Protein AF-A0AAW0VTV2-F1 (afdb_monomer_lite)

Organism: Cherax quadricarinatus (NCBI:txid27406)

Sequence (105 aa):
INKEYVRLPEFDPASVAKASSAAEGLCKWVRAMASYNAIAKIVAPKRERLAEAEAEVAALMSVVEAKRVQLRELEEKLEVLQRRFSLSCREKENLEAEQKLCALK

pLDDT: mean 91.8, std 8.02, range [54.5, 98.19]

Secondary structure (DSSP, 8-state):
--HHHHTSGGGSHHHHHTT-HHHHHHHHHHHHHHHHHHHHHHHHHHHHHHHHHHHHHHHHHHHHHHHHHHHHHHHHHHHHHHHHHHHHHHHHHHHHHHHHHHHT-

Foldseek 3Di:
DDPVQLPDPCLALVNVVVVPPVVSVVSVVVNVVVVVVVVCVVCVVVVVVVVVVVVVVVVVVVVVVVVVVVVVVVVVVVVVVVVVVVVVVVVVVVVVVVVVVVVVD

InterPro domains:
  IPR024743 Dynein heavy chain, coiled coil stalk [PF12777] (3-98)
  IPR026983 Dynein heavy chain [PTHR45703] (1-105)

Structure (mmCIF, N/CA/C/O backbone):
data_AF-A0AAW0VTV2-F1
#
_entry.id   AF-A0AAW0VTV2-F1
#
loop_
_atom_site.group_PDB
_atom_site.id
_atom_site.type_symbol
_atom_site.label_atom_id
_atom_site.label_alt_id
_atom_site.label_comp_id
_atom_site.label_asym_id
_atom_site.label_entity_id
_atom_site.label_seq_id
_atom_site.pdbx_PDB_ins_code
_atom_site.Cartn_x
_atom_site.Cartn_y
_atom_site.Cartn_z
_atom_site.occupancy
_atom_site.B_iso_or_equiv
_atom_site.auth_seq_id
_atom_site.auth_comp_id
_atom_site.auth_asym_id
_atom_site.auth_atom_id
_atom_site.pdbx_PDB_model_num
ATOM 1 N N . ILE A 1 1 ? 10.441 6.186 -32.267 1.00 61.28 1 ILE A N 1
ATOM 2 C CA . ILE A 1 1 ? 11.857 5.967 -32.648 1.00 61.28 1 ILE A CA 1
ATOM 3 C C . ILE A 1 1 ? 11.903 4.842 -33.667 1.00 61.28 1 ILE A C 1
ATOM 5 O O . ILE A 1 1 ? 11.425 3.750 -33.364 1.00 61.28 1 ILE A O 1
ATOM 9 N N . ASN A 1 2 ? 12.374 5.141 -34.878 1.00 68.31 2 ASN A N 1
ATOM 10 C CA . ASN A 1 2 ? 12.451 4.175 -35.967 1.00 68.31 2 ASN A CA 1
ATOM 11 C C . ASN A 1 2 ? 13.570 3.160 -35.652 1.00 68.31 2 ASN A C 1
ATOM 13 O O . ASN A 1 2 ? 14.728 3.531 -35.468 1.00 68.31 2 ASN A O 1
ATOM 17 N N . LYS A 1 3 ? 13.191 1.885 -35.508 1.00 68.94 3 LYS A N 1
ATOM 18 C CA . LYS A 1 3 ? 14.096 0.795 -35.114 1.00 68.94 3 LYS A CA 1
ATOM 19 C C . LYS A 1 3 ? 15.040 0.371 -36.239 1.00 68.94 3 LYS A C 1
ATOM 21 O O . LYS A 1 3 ? 16.029 -0.285 -35.937 1.00 68.94 3 LYS A O 1
ATOM 26 N N . GLU A 1 4 ? 14.740 0.710 -37.489 1.00 76.00 4 GLU A N 1
ATOM 27 C CA . GLU A 1 4 ? 15.544 0.320 -38.648 1.00 76.00 4 GLU A CA 1
ATOM 28 C C . GLU A 1 4 ? 16.883 1.052 -38.632 1.00 76.00 4 GLU A C 1
ATOM 30 O O . GLU A 1 4 ? 17.921 0.403 -38.672 1.00 76.00 4 GLU A O 1
ATOM 35 N N . TYR A 1 5 ? 16.881 2.372 -38.419 1.00 77.94 5 TYR A N 1
ATOM 36 C CA . TYR A 1 5 ? 18.115 3.167 -38.415 1.00 77.94 5 TYR A CA 1
ATOM 37 C C . TYR A 1 5 ? 19.047 2.848 -37.242 1.00 77.94 5 TYR A C 1
ATOM 39 O O . TYR A 1 5 ? 20.257 2.771 -37.413 1.00 77.94 5 TYR A O 1
ATOM 47 N N . VAL A 1 6 ? 18.494 2.604 -36.050 1.00 80.19 6 VAL A N 1
ATOM 48 C CA . VAL A 1 6 ? 19.285 2.359 -34.827 1.00 80.19 6 VAL A CA 1
ATOM 49 C C . VAL A 1 6 ? 19.943 0.966 -34.819 1.00 80.19 6 VAL A C 1
ATOM 51 O O . VAL A 1 6 ? 20.809 0.689 -33.992 1.00 80.19 6 VAL A O 1
ATOM 54 N N . ARG A 1 7 ? 19.526 0.071 -35.725 1.00 79.81 7 ARG A N 1
ATOM 55 C CA . ARG A 1 7 ? 20.070 -1.289 -35.883 1.00 79.81 7 ARG A CA 1
ATOM 56 C C . ARG A 1 7 ? 21.084 -1.410 -37.018 1.00 79.81 7 ARG A C 1
ATOM 58 O O . ARG A 1 7 ? 21.671 -2.479 -37.169 1.00 79.81 7 ARG A O 1
ATOM 65 N N . LEU A 1 8 ? 21.273 -0.356 -37.811 1.00 84.00 8 LEU A N 1
ATOM 66 C CA . LEU A 1 8 ? 22.260 -0.361 -38.883 1.00 84.00 8 LEU A CA 1
ATOM 67 C C . LEU A 1 8 ? 23.676 -0.452 -38.285 1.00 84.00 8 LEU A C 1
ATOM 69 O O . LEU A 1 8 ? 23.975 0.292 -37.350 1.00 84.00 8 LEU A O 1
ATOM 73 N N . PRO A 1 9 ? 24.568 -1.297 -38.835 1.00 79.31 9 PRO A N 1
ATOM 74 C CA . PRO A 1 9 ? 25.970 -1.380 -38.401 1.00 79.31 9 PRO A CA 1
ATOM 75 C C . PRO A 1 9 ? 26.734 -0.052 -38.530 1.00 79.31 9 PRO A C 1
ATOM 77 O O . PRO A 1 9 ? 27.690 0.210 -37.801 1.00 79.31 9 PRO A O 1
ATOM 80 N N . GLU A 1 10 ? 26.293 0.802 -39.456 1.00 80.38 10 GLU A N 1
ATOM 81 C CA . GLU A 1 10 ? 26.832 2.147 -39.676 1.00 80.38 10 GLU A CA 1
ATOM 82 C C . GLU A 1 10 ? 26.432 3.128 -38.565 1.00 80.38 10 GLU A C 1
ATOM 84 O O . GLU A 1 10 ? 27.143 4.096 -38.305 1.00 80.38 10 GLU A O 1
ATOM 89 N N . PHE A 1 11 ? 25.338 2.844 -37.850 1.00 82.56 11 PHE A N 1
ATOM 90 C CA . PHE A 1 11 ? 24.855 3.615 -36.704 1.00 82.56 11 PHE A CA 1
ATOM 91 C C . PHE A 1 11 ? 25.390 3.055 -35.373 1.00 82.56 11 PHE A C 1
ATOM 93 O O . PHE A 1 11 ? 24.713 3.063 -34.341 1.00 82.56 11 PHE A O 1
ATOM 100 N N . ASP A 1 12 ? 26.624 2.549 -35.388 1.00 86.31 12 ASP A N 1
ATOM 101 C CA . ASP A 1 12 ? 27.358 2.198 -34.178 1.00 86.31 12 ASP A CA 1
ATOM 102 C C . ASP A 1 12 ? 28.284 3.355 -33.754 1.00 86.31 12 ASP A C 1
ATOM 104 O O . ASP A 1 12 ? 28.975 3.920 -34.604 1.00 86.31 12 ASP A O 1
ATOM 108 N N . PRO A 1 13 ? 28.345 3.734 -32.463 1.00 86.56 13 PRO A N 1
ATOM 109 C CA . PRO A 1 13 ? 29.211 4.800 -31.980 1.00 86.56 13 PRO A CA 1
ATOM 110 C C . PRO A 1 13 ? 30.675 4.630 -32.388 1.00 86.56 13 PRO A C 1
ATOM 112 O O . PRO A 1 13 ? 31.305 5.629 -32.708 1.00 86.56 13 PRO A O 1
ATOM 115 N N . ALA A 1 14 ? 31.210 3.404 -32.451 1.00 86.88 14 ALA A N 1
ATOM 116 C CA . ALA A 1 14 ? 32.592 3.184 -32.878 1.00 86.88 14 ALA A CA 1
ATOM 117 C C . ALA A 1 14 ? 32.791 3.468 -34.379 1.00 86.88 14 ALA A C 1
ATOM 119 O O . ALA A 1 14 ? 33.854 3.935 -34.790 1.00 86.88 14 ALA A O 1
ATOM 120 N N . SER A 1 15 ? 31.764 3.223 -35.197 1.00 86.44 15 SER A N 1
ATOM 121 C CA . SER A 1 15 ? 31.744 3.575 -36.622 1.00 86.44 15 SER A CA 1
ATOM 122 C C . SER A 1 15 ? 31.594 5.086 -36.822 1.00 86.44 15 SER A C 1
ATOM 124 O O . SER A 1 15 ? 32.343 5.680 -37.593 1.00 86.44 15 SER A O 1
ATOM 126 N N . VAL A 1 16 ? 30.683 5.727 -36.082 1.00 87.69 16 VAL A N 1
ATOM 127 C CA . VAL A 1 16 ? 30.400 7.172 -36.177 1.00 87.69 16 VAL A CA 1
ATOM 128 C C . VAL A 1 16 ? 31.551 8.022 -35.623 1.00 87.69 16 VAL A C 1
ATOM 130 O O . VAL A 1 16 ? 31.834 9.093 -36.161 1.00 87.69 16 VAL A O 1
ATOM 133 N N . ALA A 1 17 ? 32.277 7.528 -34.615 1.00 89.25 17 ALA A N 1
ATOM 134 C CA . ALA A 1 17 ? 33.453 8.193 -34.053 1.00 89.25 17 ALA A CA 1
ATOM 135 C C . ALA A 1 17 ? 34.562 8.429 -35.090 1.00 89.25 17 ALA A C 1
ATOM 137 O O . ALA A 1 17 ? 35.285 9.419 -34.997 1.00 89.25 17 ALA A O 1
ATOM 138 N N . LYS A 1 18 ? 34.664 7.565 -36.114 1.00 88.06 18 LYS A N 1
ATOM 139 C CA . LYS A 1 18 ? 35.613 7.742 -37.227 1.00 88.06 18 LYS A CA 1
ATOM 140 C C . LYS A 1 18 ? 35.301 8.977 -38.075 1.00 88.06 18 LYS A C 1
ATOM 142 O O . LYS A 1 18 ? 36.206 9.511 -38.705 1.00 88.06 18 LYS A O 1
ATOM 147 N N . ALA A 1 19 ? 34.042 9.413 -38.100 1.00 88.25 19 ALA A N 1
ATOM 148 C CA . ALA A 1 19 ? 33.613 10.609 -38.815 1.00 88.25 19 ALA A CA 1
ATOM 149 C C . ALA A 1 19 ? 33.624 11.856 -37.914 1.00 88.25 19 ALA A C 1
ATOM 151 O O . ALA A 1 19 ? 34.041 12.923 -38.356 1.00 88.25 19 ALA A O 1
ATOM 152 N N . SER A 1 20 ? 33.152 11.748 -36.664 1.00 90.56 20 SER A N 1
ATOM 153 C CA . SER A 1 20 ? 33.131 12.866 -35.710 1.00 90.56 20 SER A CA 1
ATOM 154 C C . SER A 1 20 ? 32.882 12.408 -34.268 1.00 90.56 20 SER A C 1
ATOM 156 O O . SER A 1 20 ? 31.946 11.656 -33.991 1.00 90.56 20 SER A O 1
ATOM 158 N N . SER A 1 21 ? 33.656 12.952 -33.324 1.00 86.81 21 SER A N 1
ATOM 159 C CA . SER A 1 21 ? 33.477 12.729 -31.880 1.00 86.81 21 SER A CA 1
ATOM 160 C C . SER A 1 21 ? 32.180 13.340 -31.334 1.00 86.81 21 SER A C 1
ATOM 162 O O . SER A 1 21 ? 31.539 12.773 -30.451 1.00 86.81 21 SER A O 1
ATOM 164 N N . ALA A 1 22 ? 31.730 14.470 -31.887 1.00 87.69 22 ALA A N 1
ATOM 165 C CA . ALA A 1 22 ? 30.442 15.061 -31.524 1.00 87.69 22 ALA A CA 1
ATOM 166 C C . ALA A 1 22 ? 29.270 14.191 -32.015 1.00 87.69 22 ALA A C 1
ATOM 168 O O . ALA A 1 22 ? 28.284 13.995 -31.299 1.00 87.69 22 ALA A O 1
ATOM 169 N N . ALA A 1 23 ? 29.397 13.614 -33.216 1.00 87.69 23 ALA A N 1
ATOM 170 C CA . ALA A 1 23 ? 28.396 12.705 -33.772 1.00 87.69 23 ALA A CA 1
ATOM 171 C C . ALA A 1 23 ? 28.318 11.373 -32.999 1.00 87.69 23 ALA A C 1
ATOM 173 O O . ALA A 1 23 ? 27.236 10.799 -32.873 1.00 87.69 23 ALA A O 1
ATOM 174 N N . GLU A 1 24 ? 29.427 10.907 -32.415 1.00 89.94 24 GLU A N 1
ATOM 175 C CA . GLU A 1 24 ? 29.451 9.744 -31.519 1.00 89.94 24 GLU A CA 1
ATOM 176 C C . GLU A 1 24 ? 28.545 9.944 -30.291 1.00 89.94 24 GLU A C 1
ATOM 178 O O . GLU A 1 24 ? 27.751 9.061 -29.946 1.00 89.94 24 GLU A O 1
ATOM 183 N N . GLY A 1 25 ? 28.629 11.113 -29.645 1.00 89.00 25 GLY A N 1
ATOM 184 C CA . GLY A 1 25 ? 27.799 11.449 -28.484 1.00 89.00 25 GLY A CA 1
ATOM 185 C C . GLY A 1 25 ? 26.304 11.429 -28.813 1.00 89.00 25 GLY A C 1
ATOM 186 O O . GLY A 1 25 ? 25.507 10.839 -28.078 1.00 89.00 25 GLY A O 1
ATOM 187 N N . LEU A 1 26 ? 25.930 11.990 -29.966 1.00 89.38 26 LEU A N 1
ATOM 188 C CA . LEU A 1 26 ? 24.553 11.951 -30.464 1.00 89.38 26 LEU A CA 1
ATOM 189 C C . LEU A 1 26 ? 24.100 10.522 -30.788 1.00 89.38 26 LEU A C 1
ATOM 191 O O . LEU A 1 26 ? 22.999 10.131 -30.399 1.00 89.38 26 LEU A O 1
ATOM 195 N N . CYS A 1 27 ? 24.949 9.711 -31.425 1.00 89.44 27 CYS A N 1
ATOM 196 C CA . CYS A 1 27 ? 24.657 8.305 -31.714 1.00 89.44 27 CYS A CA 1
ATOM 197 C C . CYS A 1 27 ? 24.353 7.514 -30.427 1.00 89.44 27 CYS A C 1
ATOM 199 O O . CYS A 1 27 ? 23.329 6.828 -30.335 1.00 89.44 27 CYS A O 1
ATOM 201 N N . LYS A 1 28 ? 25.176 7.676 -29.383 1.00 90.69 28 LYS A N 1
ATOM 202 C CA . LYS A 1 28 ? 24.949 7.062 -28.062 1.00 90.69 28 LYS A CA 1
ATOM 203 C C . LYS A 1 28 ? 23.621 7.499 -27.443 1.00 90.69 28 LYS A C 1
ATOM 205 O O . LYS A 1 28 ? 22.863 6.649 -26.974 1.00 90.69 28 LYS A O 1
ATOM 210 N N . TRP A 1 29 ? 23.315 8.796 -27.473 1.00 91.75 29 TRP A N 1
ATOM 211 C CA . TRP A 1 29 ? 22.071 9.330 -26.915 1.00 91.75 29 TRP A CA 1
ATOM 212 C C . TRP A 1 29 ? 20.829 8.798 -27.644 1.00 91.75 29 TRP A C 1
ATOM 214 O O . TRP A 1 29 ? 19.892 8.323 -27.001 1.00 91.75 29 TRP A O 1
ATOM 224 N N . VAL A 1 30 ? 20.839 8.777 -28.982 1.00 90.50 30 VAL A N 1
ATOM 225 C CA . VAL A 1 30 ? 19.725 8.240 -29.783 1.00 90.50 30 VAL A CA 1
ATOM 226 C C . VAL A 1 30 ? 19.508 6.751 -29.498 1.00 90.50 30 VAL A C 1
ATOM 228 O O . VAL A 1 30 ? 18.366 6.322 -29.311 1.00 90.50 30 VAL A O 1
ATOM 231 N N . ARG A 1 31 ? 20.585 5.958 -29.402 1.00 88.38 31 ARG A N 1
ATOM 232 C CA . ARG A 1 31 ? 20.509 4.533 -29.029 1.00 88.38 31 ARG A CA 1
ATOM 233 C C . ARG A 1 31 ? 19.933 4.343 -27.626 1.00 88.38 31 ARG A C 1
ATOM 235 O O . ARG A 1 31 ? 19.037 3.519 -27.443 1.00 88.38 31 ARG A O 1
ATOM 242 N N . ALA A 1 32 ? 20.395 5.126 -26.651 1.00 90.50 32 ALA A N 1
ATOM 243 C CA . ALA A 1 32 ? 19.867 5.093 -25.290 1.00 90.50 32 ALA A CA 1
ATOM 244 C C . ALA A 1 32 ? 18.371 5.438 -25.260 1.00 90.50 32 ALA A C 1
ATOM 246 O O . ALA A 1 32 ? 17.587 4.742 -24.612 1.00 90.50 32 ALA A O 1
ATOM 247 N N . MET A 1 33 ? 17.946 6.446 -26.026 1.00 91.81 33 MET A N 1
ATOM 248 C CA . MET A 1 33 ? 16.539 6.833 -26.109 1.00 91.81 33 MET A CA 1
ATOM 249 C C . MET A 1 33 ? 15.665 5.790 -26.800 1.00 91.81 33 MET A C 1
ATOM 251 O O . MET A 1 33 ? 14.534 5.552 -26.368 1.00 91.81 33 MET A O 1
ATOM 255 N N . ALA A 1 34 ? 16.190 5.107 -27.818 1.00 89.12 34 ALA A N 1
ATOM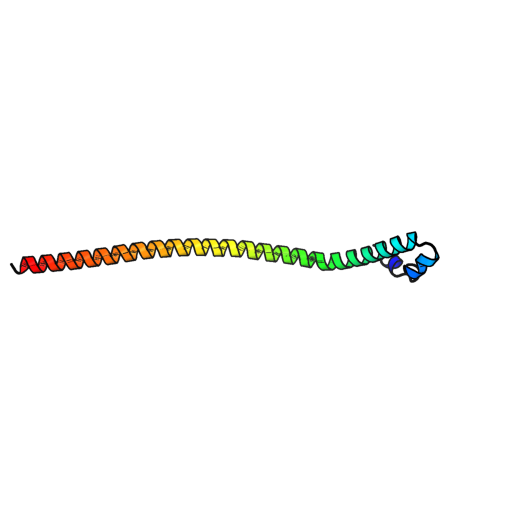 256 C CA . ALA A 1 34 ? 15.515 3.985 -28.464 1.00 89.12 34 ALA A CA 1
ATOM 257 C C . ALA A 1 34 ? 15.225 2.852 -27.470 1.00 89.12 34 ALA A C 1
ATOM 259 O O . ALA A 1 34 ? 14.089 2.367 -27.399 1.00 89.12 34 ALA A O 1
ATOM 260 N N . SER A 1 35 ? 16.235 2.475 -26.683 1.00 88.88 35 SER A N 1
ATOM 261 C CA . SER A 1 35 ? 16.134 1.448 -25.644 1.00 88.88 35 SER A 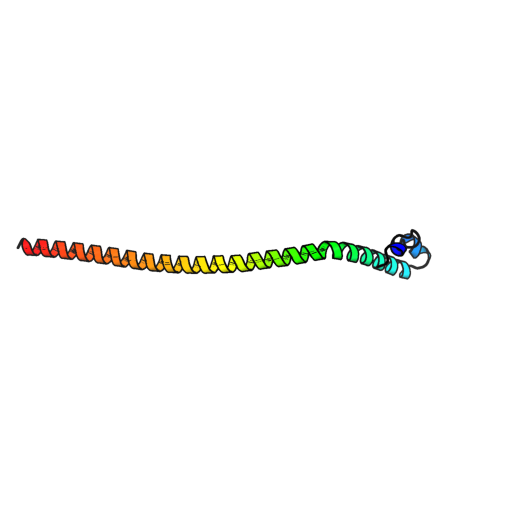CA 1
ATOM 262 C C . SER A 1 35 ? 15.184 1.864 -24.525 1.00 88.88 35 SER A C 1
ATOM 264 O O . SER A 1 35 ? 14.295 1.093 -24.164 1.00 88.88 35 SER A O 1
ATOM 266 N N . TYR A 1 36 ? 15.300 3.101 -24.032 1.00 92.00 36 TYR A N 1
ATOM 267 C CA . TYR A 1 36 ? 14.400 3.634 -23.012 1.00 92.00 36 TYR A CA 1
ATOM 268 C C . TYR A 1 36 ? 12.943 3.596 -23.471 1.00 92.00 36 TYR A C 1
ATOM 270 O O . TYR A 1 36 ? 12.100 3.068 -22.760 1.00 92.00 36 TYR A O 1
ATOM 278 N N . ASN A 1 37 ? 12.635 4.071 -24.681 1.00 91.06 37 ASN A N 1
ATOM 279 C CA . ASN A 1 37 ? 11.270 4.051 -25.210 1.00 91.06 37 ASN A CA 1
ATOM 280 C C . ASN A 1 37 ? 10.709 2.622 -25.346 1.00 91.06 37 ASN A C 1
ATOM 282 O O . ASN A 1 37 ? 9.513 2.409 -25.156 1.00 91.06 37 ASN A O 1
ATOM 286 N N . ALA A 1 38 ? 11.543 1.630 -25.674 1.00 90.00 38 ALA A N 1
ATOM 287 C CA . ALA A 1 38 ? 11.107 0.234 -25.704 1.00 90.00 38 ALA A CA 1
ATOM 288 C C . ALA A 1 38 ? 10.771 -0.287 -24.296 1.00 90.00 38 ALA A C 1
ATOM 290 O O . ALA A 1 38 ? 9.721 -0.898 -24.106 1.00 90.00 38 ALA A O 1
ATOM 291 N N . ILE A 1 39 ? 11.626 0.002 -23.313 1.00 92.38 39 ILE A N 1
ATOM 292 C CA . ILE A 1 39 ? 11.434 -0.408 -21.916 1.00 92.38 39 ILE A CA 1
ATOM 293 C C . ILE A 1 39 ? 10.245 0.327 -21.290 1.00 92.38 39 ILE A C 1
ATOM 295 O O . ILE A 1 39 ? 9.420 -0.297 -20.632 1.00 92.38 39 ILE A O 1
ATOM 299 N N . ALA A 1 40 ? 10.097 1.627 -21.544 1.00 94.06 40 ALA A N 1
ATOM 300 C CA . ALA A 1 40 ? 9.013 2.453 -21.025 1.00 94.06 40 ALA A CA 1
ATOM 301 C C . ALA A 1 40 ? 7.636 1.894 -21.407 1.00 94.06 40 ALA A C 1
ATOM 303 O O . ALA A 1 40 ? 6.744 1.864 -20.568 1.00 94.06 40 ALA A O 1
ATOM 304 N N . LYS A 1 41 ? 7.478 1.355 -22.623 1.00 93.00 41 LYS A N 1
ATOM 305 C CA . LYS A 1 41 ? 6.235 0.687 -23.051 1.00 93.00 41 LYS A CA 1
ATOM 306 C C . LYS A 1 41 ? 5.928 -0.594 -22.274 1.00 93.00 41 LYS A C 1
ATOM 308 O O . LYS A 1 41 ? 4.765 -0.917 -22.081 1.00 93.00 41 LYS A O 1
ATOM 313 N N . ILE A 1 42 ? 6.953 -1.322 -21.838 1.00 94.81 42 ILE A N 1
ATOM 314 C CA . ILE A 1 42 ? 6.804 -2.542 -21.028 1.00 94.81 42 ILE A CA 1
ATOM 315 C C . ILE A 1 42 ? 6.531 -2.181 -19.561 1.00 94.81 42 ILE A C 1
ATOM 317 O O . ILE A 1 42 ? 5.801 -2.883 -18.863 1.00 94.81 42 ILE A O 1
ATOM 321 N N . VAL A 1 43 ? 7.124 -1.086 -19.084 1.00 96.44 43 VAL A N 1
ATOM 322 C CA . VAL A 1 43 ? 7.020 -0.625 -17.695 1.00 96.44 43 VAL A CA 1
ATOM 323 C C . VAL A 1 43 ? 5.733 0.162 -17.440 1.00 96.44 43 VAL A C 1
ATOM 325 O O . VAL A 1 43 ? 5.200 0.066 -16.341 1.00 96.44 43 VAL A O 1
ATOM 328 N N . ALA A 1 44 ? 5.199 0.883 -18.428 1.00 96.38 44 ALA A N 1
ATOM 329 C CA . ALA A 1 44 ? 3.947 1.637 -18.317 1.00 96.38 44 ALA A CA 1
ATOM 330 C C . ALA A 1 44 ? 2.781 0.803 -17.741 1.00 96.38 44 ALA A C 1
ATOM 332 O O . ALA A 1 44 ? 2.305 1.160 -16.663 1.00 96.38 44 ALA A O 1
ATOM 333 N N . PRO A 1 45 ? 2.410 -0.362 -18.313 1.00 97.00 45 PRO A N 1
ATOM 334 C CA . PRO A 1 45 ? 1.318 -1.165 -17.758 1.00 97.00 45 PRO A CA 1
ATOM 335 C C . PRO A 1 45 ? 1.647 -1.742 -16.373 1.00 97.00 45 PRO A C 1
ATOM 337 O O . PRO A 1 45 ? 0.754 -2.006 -15.575 1.00 97.00 45 PRO A O 1
ATOM 340 N N . LYS A 1 46 ? 2.931 -1.948 -16.045 1.00 96.94 46 LYS A N 1
ATOM 341 C CA . LYS A 1 46 ? 3.335 -2.397 -14.701 1.00 96.94 46 LYS A CA 1
ATOM 342 C C . LYS A 1 46 ? 3.149 -1.293 -13.661 1.00 96.94 46 LYS A C 1
ATOM 344 O O . LYS A 1 46 ? 2.768 -1.594 -12.538 1.00 96.94 46 LYS A O 1
ATOM 349 N N . ARG A 1 47 ? 3.424 -0.040 -14.031 1.00 96.81 47 ARG A N 1
ATOM 350 C CA . ARG A 1 47 ? 3.224 1.128 -13.166 1.00 96.81 47 ARG A CA 1
ATOM 351 C C . ARG A 1 47 ? 1.749 1.407 -12.921 1.00 96.81 47 ARG A C 1
ATOM 353 O O . ARG A 1 47 ? 1.391 1.672 -11.785 1.00 96.81 47 ARG A O 1
ATOM 360 N N . GLU A 1 48 ? 0.916 1.294 -13.953 1.00 97.38 48 GLU A N 1
ATOM 361 C CA . GLU A 1 48 ? -0.541 1.427 -13.820 1.00 97.38 48 GLU A CA 1
ATOM 362 C C . GLU A 1 48 ? -1.098 0.380 -12.850 1.00 97.38 48 GLU A C 1
ATOM 364 O O . GLU A 1 48 ? -1.721 0.734 -11.856 1.00 97.38 48 GLU A O 1
ATOM 369 N N . ARG A 1 49 ? -0.747 -0.897 -13.046 1.00 96.44 49 ARG A N 1
ATOM 370 C CA . ARG A 1 49 ? -1.166 -1.981 -12.142 1.00 96.44 49 ARG A CA 1
ATOM 371 C C . ARG A 1 49 ? -0.661 -1.818 -10.711 1.00 96.44 49 ARG A C 1
ATOM 373 O O . ARG A 1 49 ? -1.345 -2.217 -9.776 1.00 96.44 49 ARG A O 1
ATOM 380 N N . LEU A 1 50 ? 0.550 -1.287 -10.536 1.00 96.75 50 LEU A N 1
ATOM 381 C CA . LEU A 1 50 ? 1.081 -0.993 -9.208 1.00 96.75 50 LEU A CA 1
ATOM 382 C C . LEU A 1 50 ? 0.252 0.101 -8.530 1.00 96.75 50 LEU A C 1
ATOM 384 O O . LEU A 1 50 ? -0.163 -0.090 -7.396 1.00 96.75 50 LEU A O 1
ATOM 388 N N . ALA A 1 51 ? -0.037 1.195 -9.238 1.00 97.88 51 ALA A N 1
ATOM 389 C CA . ALA A 1 51 ? -0.837 2.294 -8.708 1.00 97.88 51 ALA A CA 1
ATOM 390 C C . ALA A 1 51 ? -2.265 1.850 -8.344 1.00 97.88 51 ALA A C 1
ATOM 392 O O . ALA A 1 51 ? -2.786 2.252 -7.307 1.00 97.88 51 ALA A O 1
ATOM 393 N N . GLU A 1 52 ? -2.881 0.988 -9.159 1.00 97.88 52 GLU A N 1
ATOM 394 C CA . GLU A 1 52 ? -4.184 0.381 -8.856 1.00 97.88 52 GLU A CA 1
ATOM 395 C C . GLU A 1 52 ? -4.138 -0.454 -7.567 1.00 97.88 52 GLU A C 1
ATOM 397 O O . GLU A 1 52 ? -4.968 -0.264 -6.678 1.00 97.88 52 GLU A O 1
ATOM 402 N N . ALA A 1 53 ? -3.143 -1.335 -7.429 1.00 97.06 53 ALA A N 1
ATOM 403 C CA . ALA A 1 53 ? -2.989 -2.172 -6.241 1.00 97.06 53 ALA A CA 1
ATOM 404 C C . ALA A 1 53 ? -2.673 -1.346 -4.980 1.00 97.06 53 ALA A C 1
ATOM 406 O O . ALA A 1 53 ? -3.207 -1.617 -3.907 1.00 97.06 53 ALA A O 1
ATOM 407 N N . GLU A 1 54 ? -1.830 -0.318 -5.095 1.00 97.50 54 GLU A N 1
ATOM 408 C CA . GLU A 1 54 ? -1.528 0.604 -3.996 1.00 97.50 54 GLU A CA 1
ATOM 409 C C . GLU A 1 54 ? -2.777 1.378 -3.552 1.00 97.50 54 GLU A C 1
ATOM 411 O O . GLU A 1 54 ? -3.008 1.530 -2.350 1.00 97.50 54 GLU A O 1
ATOM 416 N N . ALA A 1 55 ? -3.618 1.811 -4.497 1.00 97.94 55 ALA A N 1
ATOM 417 C CA . ALA A 1 55 ? -4.888 2.466 -4.196 1.00 97.94 55 ALA A CA 1
ATOM 418 C C . ALA A 1 55 ? -5.875 1.521 -3.488 1.00 97.94 55 ALA A C 1
ATOM 420 O O . ALA A 1 55 ? -6.513 1.921 -2.510 1.00 97.94 55 ALA A O 1
ATOM 421 N N . GLU A 1 56 ? -5.973 0.264 -3.929 1.00 97.44 56 GLU A N 1
ATOM 422 C CA . GLU A 1 56 ? -6.802 -0.756 -3.276 1.00 97.44 56 GLU A CA 1
ATOM 423 C C . GLU A 1 56 ? -6.335 -1.018 -1.838 1.00 97.44 56 GLU A C 1
ATOM 425 O O . GLU A 1 56 ? -7.134 -0.982 -0.899 1.00 97.44 56 GLU A O 1
ATOM 430 N N . VAL A 1 57 ? -5.028 -1.209 -1.640 1.00 97.06 57 VAL A N 1
ATOM 431 C CA . VAL A 1 57 ? -4.445 -1.413 -0.308 1.00 97.06 57 VAL A CA 1
ATOM 432 C C . VAL A 1 57 ? -4.705 -0.209 0.594 1.00 97.06 57 V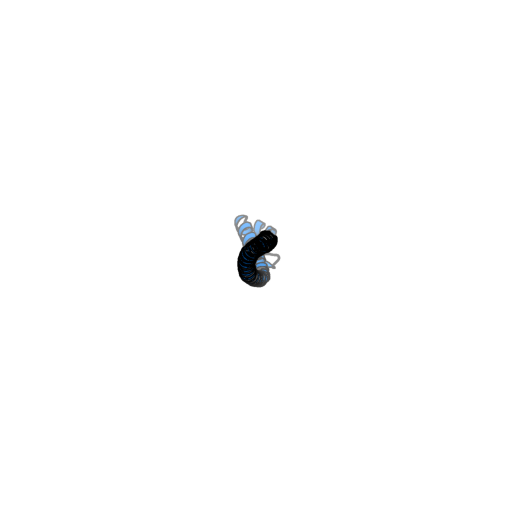AL A C 1
ATOM 434 O O . VAL A 1 57 ? -5.095 -0.390 1.748 1.00 97.06 57 VAL A O 1
ATOM 437 N N . ALA A 1 58 ? -4.544 1.016 0.090 1.00 97.75 58 ALA A N 1
ATOM 438 C CA . ALA A 1 58 ? -4.824 2.226 0.858 1.00 97.75 58 ALA A CA 1
ATOM 439 C C . ALA A 1 58 ? -6.297 2.298 1.300 1.00 97.75 58 ALA A C 1
ATOM 441 O O . ALA A 1 58 ? -6.582 2.602 2.464 1.00 97.75 58 ALA A O 1
ATOM 442 N N . ALA A 1 59 ? -7.232 1.957 0.409 1.00 97.56 59 ALA A N 1
ATOM 443 C CA . ALA A 1 59 ? -8.656 1.905 0.730 1.00 97.56 59 ALA A CA 1
ATOM 444 C C . ALA A 1 59 ? -8.964 0.841 1.799 1.00 97.56 59 ALA A C 1
ATOM 446 O O . ALA A 1 59 ? -9.655 1.126 2.780 1.00 97.56 59 ALA A O 1
ATOM 447 N N . LEU A 1 60 ? -8.404 -0.365 1.666 1.00 96.31 60 LEU A N 1
ATOM 448 C CA . LEU A 1 60 ? -8.580 -1.441 2.645 1.00 96.31 60 LEU A CA 1
ATOM 449 C C . LEU A 1 60 ? -8.001 -1.074 4.014 1.00 96.31 60 LEU A C 1
ATOM 451 O O . LEU A 1 60 ? -8.642 -1.309 5.038 1.00 96.31 60 LEU A O 1
ATOM 455 N N . MET A 1 61 ? -6.824 -0.450 4.048 1.00 97.19 61 MET A N 1
ATOM 456 C CA . MET A 1 61 ? -6.203 0.007 5.291 1.00 97.19 61 MET A CA 1
ATOM 457 C C . MET A 1 61 ? -7.058 1.054 6.012 1.00 97.19 61 MET A C 1
ATOM 459 O O . MET A 1 61 ? -7.165 1.007 7.238 1.00 97.19 61 MET A O 1
ATOM 463 N N . SER A 1 62 ? -7.728 1.944 5.272 1.00 97.12 62 SER A N 1
ATOM 464 C CA . SER A 1 62 ? -8.690 2.889 5.851 1.00 97.12 62 SER A CA 1
ATOM 465 C C . SER A 1 62 ? -9.862 2.166 6.528 1.00 97.12 62 SER A C 1
ATOM 467 O O . SER A 1 62 ? -10.211 2.481 7.669 1.00 97.12 62 SER A O 1
ATOM 469 N N . VAL A 1 63 ? -10.423 1.141 5.877 1.00 97.25 63 VAL A N 1
ATOM 470 C CA . VAL A 1 63 ? -11.508 0.326 6.449 1.00 97.25 63 VAL A CA 1
ATOM 471 C C . VAL A 1 63 ? -11.042 -0.420 7.699 1.00 97.25 63 VAL A C 1
ATOM 473 O O . VAL A 1 63 ? -11.750 -0.435 8.707 1.00 97.25 63 VAL A O 1
ATOM 476 N N . VAL A 1 64 ? -9.851 -1.020 7.660 1.00 97.25 64 VAL A N 1
ATOM 477 C CA . VAL A 1 64 ? -9.273 -1.734 8.807 1.00 97.25 64 VAL A CA 1
ATOM 478 C C . VAL A 1 64 ? -9.098 -0.798 9.997 1.00 97.25 64 VAL A C 1
ATOM 480 O O . VAL A 1 64 ? -9.474 -1.165 11.111 1.00 97.25 64 VAL A O 1
ATOM 483 N N . GLU A 1 65 ? -8.578 0.413 9.790 1.00 97.69 65 GLU A N 1
ATOM 484 C CA . GLU A 1 65 ? -8.389 1.346 10.900 1.00 97.69 65 GLU A CA 1
ATOM 485 C C . GLU A 1 65 ? -9.725 1.839 11.464 1.00 97.69 65 GLU A C 1
ATOM 487 O O . GLU A 1 65 ? -9.901 1.860 12.681 1.00 97.69 65 GLU A O 1
ATOM 492 N N . ALA A 1 66 ? -10.717 2.112 10.611 1.00 97.69 66 ALA A N 1
ATOM 493 C CA . ALA A 1 66 ? -12.068 2.429 11.070 1.00 97.69 66 ALA A CA 1
ATOM 494 C C . ALA A 1 66 ? -12.659 1.298 11.934 1.00 97.69 66 ALA A C 1
ATOM 496 O O . ALA A 1 66 ? -13.255 1.556 12.981 1.00 97.69 66 ALA A O 1
ATOM 497 N N . LYS A 1 67 ? -12.454 0.032 11.547 1.00 97.12 67 LYS A N 1
ATOM 498 C CA . LYS A 1 67 ? -12.894 -1.129 12.338 1.00 97.12 67 LYS A CA 1
ATOM 499 C C . LYS A 1 67 ? -12.148 -1.262 13.661 1.00 97.12 67 LYS A C 1
ATOM 501 O O . LYS A 1 67 ? -12.769 -1.601 14.665 1.00 97.12 67 LYS A O 1
ATOM 506 N N . ARG A 1 68 ? -10.850 -0.959 13.694 1.00 97.50 68 ARG A N 1
ATOM 507 C CA . ARG A 1 68 ? -10.060 -0.946 14.934 1.00 97.50 68 ARG A CA 1
ATOM 508 C C . ARG A 1 68 ? -10.523 0.139 15.899 1.00 97.50 68 ARG A C 1
ATOM 510 O O . ARG A 1 68 ? -10.613 -0.131 17.090 1.00 97.50 68 ARG A O 1
ATOM 517 N N . VAL A 1 69 ? -10.856 1.332 15.402 1.00 98.12 69 VAL A N 1
ATOM 518 C CA . VAL A 1 69 ? -11.459 2.400 16.218 1.00 98.12 69 VAL A CA 1
ATOM 519 C C . VAL A 1 69 ? -12.783 1.926 16.818 1.00 98.12 69 VAL A C 1
ATOM 521 O O . VAL A 1 69 ? -12.945 1.978 18.034 1.00 98.12 69 VAL A O 1
ATOM 524 N N . GLN A 1 70 ? -13.685 1.386 15.990 1.00 97.69 70 GLN A N 1
ATOM 525 C CA . GLN A 1 70 ? -14.974 0.857 16.455 1.00 97.69 70 GLN A CA 1
ATOM 526 C C . GLN A 1 70 ? -14.804 -0.229 17.524 1.00 97.69 70 GLN A C 1
ATOM 528 O O . GLN A 1 70 ? -15.541 -0.244 18.507 1.00 97.69 70 GLN A O 1
ATOM 533 N N . LEU A 1 71 ? -13.832 -1.128 17.350 1.00 98.06 71 LEU A N 1
ATOM 534 C CA . LEU A 1 71 ? -13.546 -2.177 18.324 1.00 98.06 71 LEU A CA 1
ATOM 535 C C . LEU A 1 71 ? -13.093 -1.590 19.667 1.00 98.06 71 LEU A C 1
ATOM 537 O O . LEU A 1 71 ? -13.673 -1.941 20.691 1.00 98.06 71 LEU A O 1
ATOM 541 N N . ARG A 1 72 ? -12.141 -0.645 19.657 1.00 98.06 72 ARG A N 1
ATOM 542 C CA . ARG A 1 72 ? -11.653 0.020 20.879 1.00 98.06 72 ARG A CA 1
ATOM 543 C C . ARG A 1 72 ? -12.782 0.699 21.656 1.00 98.06 72 ARG A C 1
ATOM 545 O O . ARG A 1 72 ? -12.871 0.549 22.869 1.00 98.06 72 ARG A O 1
ATOM 552 N N . GLU A 1 73 ? -13.676 1.403 20.962 1.00 97.88 73 GLU A N 1
ATOM 553 C CA . GLU A 1 73 ? -14.829 2.055 21.599 1.00 97.88 73 GLU A CA 1
ATOM 554 C C . GLU A 1 73 ? -15.789 1.053 22.256 1.00 97.88 73 GLU A C 1
ATOM 556 O O . GLU A 1 73 ? -16.383 1.338 23.298 1.00 97.88 73 GLU A O 1
ATOM 561 N N . LEU A 1 74 ? -15.992 -0.114 21.639 1.00 98.06 74 LEU A N 1
ATOM 562 C CA . LEU A 1 74 ? -16.843 -1.164 22.197 1.00 98.06 74 LEU A CA 1
ATOM 563 C C . LEU A 1 74 ? -16.190 -1.836 23.404 1.00 98.06 74 LEU A C 1
ATOM 565 O O . LEU A 1 74 ? -16.877 -2.087 24.393 1.00 98.06 74 LEU A O 1
ATOM 569 N N . GLU A 1 75 ? -14.885 -2.092 23.341 1.00 98.06 75 GLU A N 1
ATOM 570 C CA . GLU A 1 75 ? -14.107 -2.641 24.453 1.00 98.06 75 GLU A CA 1
ATOM 571 C C . GLU A 1 75 ? -14.142 -1.707 25.670 1.00 98.06 75 GLU A C 1
ATOM 573 O O . GLU A 1 75 ? -14.428 -2.159 26.778 1.00 98.06 75 GLU A O 1
ATOM 578 N N . GLU A 1 76 ? -13.969 -0.398 25.469 1.00 98.12 76 GLU A N 1
ATOM 579 C CA . GLU A 1 76 ? -14.064 0.598 26.543 1.00 98.12 76 GLU A CA 1
ATOM 580 C C . GLU A 1 76 ? -15.465 0.622 27.181 1.00 98.12 76 GLU A C 1
ATOM 582 O O . GLU A 1 76 ? -15.613 0.581 28.407 1.00 98.12 76 GLU A O 1
ATOM 587 N N . LYS A 1 77 ? -16.524 0.629 26.360 1.00 97.88 77 LYS A N 1
ATOM 588 C CA . LYS A 1 77 ? -17.913 0.577 26.853 1.00 97.88 77 LYS A CA 1
ATOM 589 C C . LYS A 1 77 ? -18.182 -0.702 27.639 1.00 97.88 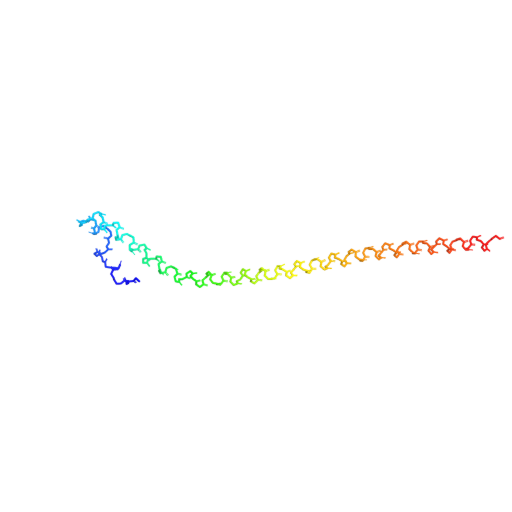77 LYS A C 1
ATOM 591 O O . LYS A 1 77 ? -18.837 -0.648 28.684 1.00 97.88 77 LYS A O 1
ATOM 596 N N . LEU A 1 78 ? -17.684 -1.837 27.152 1.00 98.19 78 LEU A N 1
ATOM 597 C CA . LEU A 1 78 ? -17.821 -3.123 27.824 1.00 98.19 78 LEU A CA 1
ATOM 598 C C . LEU A 1 78 ? -17.136 -3.094 29.191 1.00 98.19 78 LEU A C 1
ATOM 600 O O . LEU A 1 78 ? -17.742 -3.500 30.181 1.00 98.19 78 LEU A O 1
ATOM 604 N N . GLU A 1 79 ? -15.925 -2.550 29.267 1.00 98.12 79 GLU A N 1
ATOM 605 C CA . GLU A 1 79 ? -15.170 -2.442 30.512 1.00 98.12 79 GLU A CA 1
ATOM 606 C C . GLU A 1 79 ? -15.896 -1.553 31.541 1.00 98.12 79 GLU A C 1
ATOM 608 O O . GLU A 1 79 ? -16.016 -1.901 32.719 1.00 98.12 79 GLU A O 1
ATOM 613 N N . VAL A 1 80 ? -16.459 -0.419 31.107 1.00 97.88 80 VAL A N 1
ATOM 614 C CA . VAL A 1 80 ? -17.283 0.445 31.972 1.00 97.88 80 VAL A CA 1
ATOM 615 C C . VAL A 1 80 ? -18.516 -0.296 32.493 1.00 97.88 80 VAL A C 1
ATOM 617 O O . VAL A 1 80 ? -18.823 -0.207 33.686 1.00 97.88 80 VAL A O 1
ATOM 620 N N . LEU A 1 81 ? -19.219 -1.035 31.633 1.00 97.75 81 LEU A N 1
ATOM 621 C CA . LEU A 1 81 ? -20.392 -1.814 32.034 1.00 97.75 81 LEU A CA 1
ATOM 622 C C . LEU A 1 81 ? -20.023 -2.931 33.017 1.00 97.75 81 LEU A C 1
ATOM 624 O O . LEU A 1 81 ? -20.705 -3.090 34.027 1.00 97.75 81 LEU A O 1
ATOM 628 N N . GLN A 1 82 ? -18.923 -3.645 32.781 1.00 97.81 82 GLN A N 1
ATOM 629 C CA . GLN A 1 82 ? -18.414 -4.681 33.685 1.00 97.81 82 GLN A CA 1
ATOM 630 C C . GLN A 1 82 ? -18.036 -4.108 35.059 1.00 97.81 82 GLN A C 1
ATOM 632 O O . GLN A 1 82 ? -18.384 -4.685 36.094 1.00 97.81 82 GLN A O 1
ATOM 637 N N . ARG A 1 83 ? -17.393 -2.933 35.100 1.00 97.88 83 ARG A N 1
ATOM 638 C CA . ARG A 1 83 ? -17.108 -2.227 36.360 1.00 97.88 83 ARG A CA 1
ATOM 639 C C . ARG A 1 83 ? -18.389 -1.856 37.104 1.00 97.88 83 ARG A C 1
ATOM 641 O O . ARG A 1 83 ? -18.512 -2.161 38.284 1.00 97.88 83 ARG A O 1
ATOM 648 N N . ARG A 1 84 ? -19.368 -1.252 36.424 1.00 97.56 84 ARG A N 1
ATOM 649 C CA . ARG A 1 84 ? -20.653 -0.876 37.044 1.00 97.56 84 ARG A CA 1
ATOM 650 C C . ARG A 1 84 ? -21.419 -2.086 37.563 1.00 97.56 84 ARG A C 1
ATOM 652 O O . ARG A 1 84 ? -21.949 -2.042 38.667 1.00 97.56 84 ARG A O 1
ATOM 659 N N . PHE A 1 85 ? -21.448 -3.163 36.785 1.00 97.31 85 PHE A N 1
ATOM 660 C CA . PHE A 1 85 ? -22.103 -4.403 37.177 1.00 97.31 85 PHE A CA 1
ATOM 661 C C . PHE A 1 85 ? -21.467 -4.999 38.437 1.00 97.31 85 PHE A C 1
ATOM 663 O O . PHE A 1 85 ? -22.178 -5.305 39.388 1.00 97.31 85 PHE A O 1
ATOM 670 N N . SER A 1 86 ? -20.134 -5.090 38.490 1.00 97.50 86 SER A N 1
ATOM 671 C CA . SER A 1 86 ? -19.445 -5.638 39.667 1.00 97.50 86 SER A CA 1
ATOM 672 C C . SER A 1 86 ? -19.628 -4.778 40.924 1.00 97.50 86 SER A C 1
ATOM 674 O O . SER A 1 86 ? -19.809 -5.330 42.008 1.00 97.50 86 SER A O 1
ATOM 676 N N . LEU A 1 87 ? -19.649 -3.446 40.793 1.00 97.44 87 LEU A N 1
ATOM 677 C CA . LEU A 1 87 ? -19.987 -2.541 41.897 1.00 97.44 87 LEU A CA 1
ATOM 678 C C . LEU A 1 87 ? -21.421 -2.762 42.393 1.00 97.44 87 LEU A C 1
ATOM 680 O O . LEU A 1 87 ? -21.621 -2.958 43.586 1.00 97.44 87 LEU A O 1
ATOM 684 N N . SER A 1 88 ? -22.399 -2.815 41.486 1.00 96.44 88 SER A N 1
ATOM 685 C CA . SER A 1 88 ? -23.805 -3.025 4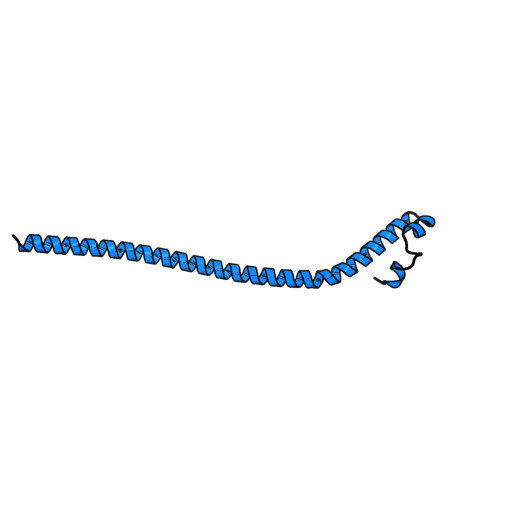1.848 1.00 96.44 88 SER A CA 1
ATOM 686 C C . SER A 1 88 ? -24.048 -4.396 42.491 1.00 96.44 88 SER A C 1
ATOM 688 O O . SER A 1 88 ? -24.802 -4.496 43.457 1.00 96.44 88 SER A O 1
ATOM 690 N N . CYS A 1 89 ? -23.370 -5.450 42.021 1.00 97.00 89 CYS A N 1
ATOM 691 C CA . CYS A 1 89 ? -23.397 -6.760 42.677 1.00 97.00 89 CYS A CA 1
ATOM 692 C C . CYS A 1 89 ? -22.865 -6.693 44.113 1.00 97.00 89 CYS A C 1
ATOM 694 O O . CYS A 1 89 ? -23.516 -7.215 45.012 1.00 97.00 89 CYS A O 1
ATOM 696 N N . ARG A 1 90 ? -21.736 -6.010 44.346 1.00 97.06 90 ARG A N 1
ATOM 697 C CA . ARG A 1 90 ? -21.178 -5.834 45.699 1.00 97.06 90 ARG A CA 1
ATOM 698 C C . ARG A 1 90 ? -22.103 -5.033 46.611 1.00 97.06 90 ARG A C 1
ATOM 700 O O . ARG A 1 90 ? -22.290 -5.398 47.764 1.00 97.06 90 ARG A O 1
ATOM 707 N N . GLU A 1 91 ? -22.688 -3.949 46.108 1.00 96.62 91 GLU A N 1
ATOM 708 C CA . GLU A 1 91 ? -23.660 -3.153 46.867 1.00 96.62 91 GLU A CA 1
ATOM 709 C C . GLU A 1 91 ? -24.882 -3.989 47.251 1.00 96.62 91 GLU A C 1
ATOM 711 O O . GLU A 1 91 ? -25.313 -3.956 48.402 1.00 96.62 91 GLU A O 1
ATOM 716 N N . LYS A 1 92 ? -25.400 -4.793 46.316 1.00 96.25 92 LYS A N 1
ATOM 717 C CA . LYS A 1 92 ? -26.491 -5.729 46.588 1.00 96.25 92 LYS A CA 1
ATOM 718 C C . LYS A 1 92 ? -26.112 -6.729 47.685 1.00 96.25 92 LYS A C 1
ATOM 720 O O . LYS A 1 92 ? -26.881 -6.898 48.625 1.00 96.25 92 LYS A O 1
ATOM 725 N N . GLU A 1 93 ? -24.943 -7.361 47.588 1.00 96.62 93 GLU A N 1
ATOM 726 C CA . GLU A 1 93 ? -24.453 -8.312 48.597 1.00 96.62 93 GLU A CA 1
ATOM 727 C C . GLU A 1 93 ? -24.332 -7.665 49.987 1.00 96.62 93 GLU A C 1
ATOM 729 O O . GLU A 1 93 ? -24.763 -8.255 50.980 1.00 96.62 93 GLU A O 1
ATOM 734 N N . ASN A 1 94 ? -23.812 -6.436 50.060 1.00 95.75 94 ASN A N 1
ATOM 735 C CA . ASN A 1 94 ? -23.701 -5.685 51.312 1.00 95.75 94 ASN A CA 1
ATOM 736 C C . ASN A 1 94 ? -25.077 -5.391 51.925 1.00 95.75 94 ASN A C 1
ATOM 738 O O . ASN A 1 94 ? -25.289 -5.658 53.106 1.00 95.75 94 ASN A O 1
ATOM 742 N N . LEU A 1 95 ? -26.029 -4.898 51.127 1.00 95.25 95 LEU A N 1
ATOM 743 C CA . LEU A 1 95 ? -27.387 -4.597 51.593 1.00 95.25 95 LEU A CA 1
ATOM 744 C C . LEU A 1 95 ? -28.131 -5.858 52.055 1.00 95.25 95 LEU A C 1
ATOM 746 O O . LEU A 1 95 ? -28.828 -5.835 53.069 1.00 95.25 95 LEU A O 1
ATOM 750 N N . GLU A 1 96 ? -27.967 -6.978 51.345 1.00 94.75 96 GLU A N 1
ATOM 751 C CA . GLU A 1 96 ? -28.524 -8.269 51.760 1.00 94.75 96 GLU A CA 1
ATOM 752 C C . GLU A 1 96 ? -27.907 -8.759 53.081 1.00 94.75 96 GLU A C 1
ATOM 754 O O . GLU A 1 96 ? -28.609 -9.340 53.915 1.00 94.75 96 GLU A O 1
ATOM 759 N N . ALA A 1 97 ? -26.609 -8.526 53.301 1.00 94.12 97 ALA A N 1
ATOM 760 C CA . ALA A 1 97 ? -25.944 -8.846 54.560 1.00 94.12 97 ALA A CA 1
ATOM 761 C C . ALA A 1 97 ? -26.438 -7.956 55.714 1.00 94.12 97 ALA A C 1
ATOM 763 O O . ALA A 1 97 ? -26.751 -8.474 56.787 1.00 94.12 97 ALA A O 1
ATOM 764 N N . GLU A 1 98 ? -26.576 -6.646 55.491 1.00 92.69 98 GLU A N 1
ATOM 765 C CA . GLU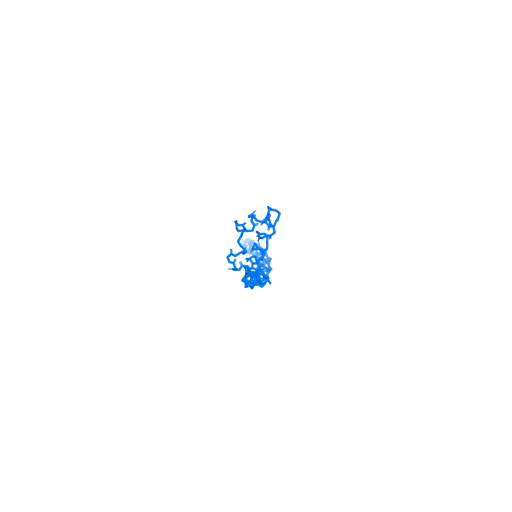 A 1 98 ? -27.122 -5.697 56.470 1.00 92.69 98 GLU A CA 1
ATOM 766 C C . GLU A 1 98 ? -28.565 -6.040 56.856 1.00 92.69 98 GLU A C 1
ATOM 768 O O . GLU A 1 98 ? -28.891 -6.078 58.045 1.00 92.69 98 GLU A O 1
ATOM 773 N N . GLN A 1 99 ? -29.421 -6.373 55.882 1.00 94.69 99 GLN A N 1
ATOM 774 C CA . GLN A 1 99 ? -30.792 -6.818 56.151 1.00 94.69 99 GLN A CA 1
ATOM 775 C C . GLN A 1 99 ? -30.830 -8.061 57.042 1.00 94.69 99 GLN A C 1
ATOM 777 O O . GLN A 1 99 ? -31.590 -8.094 58.011 1.00 94.69 99 GLN A O 1
ATOM 782 N N . LYS A 1 100 ? -29.999 -9.072 56.756 1.00 92.12 100 LYS A N 1
ATOM 783 C CA . LYS A 1 100 ? -29.908 -10.284 57.587 1.00 92.12 100 LYS A CA 1
ATOM 784 C C . LYS A 1 100 ? -29.463 -9.958 59.011 1.00 92.12 100 LYS A C 1
ATOM 786 O O . LYS A 1 100 ? -29.995 -10.525 59.959 1.00 92.12 100 LYS A O 1
ATOM 791 N N . LEU A 1 101 ? -28.515 -9.037 59.164 1.00 91.56 101 LEU A N 1
ATOM 792 C CA . LEU A 1 101 ? -27.979 -8.634 60.462 1.00 91.56 101 LEU A CA 1
ATOM 793 C C . LEU A 1 101 ? -29.015 -7.855 61.291 1.00 91.56 101 LEU A C 1
ATOM 795 O O . LEU A 1 101 ? -29.096 -8.053 62.501 1.00 91.56 101 LEU A O 1
ATOM 799 N N . CYS A 1 102 ? -29.842 -7.028 60.645 1.00 85.88 102 CYS A N 1
ATOM 800 C CA . CYS A 1 102 ? -30.981 -6.358 61.279 1.00 85.88 102 CYS A CA 1
ATOM 801 C C . CYS A 1 102 ? -32.127 -7.318 61.625 1.00 85.88 102 CYS A C 1
ATOM 803 O O . CYS A 1 102 ? -32.757 -7.130 62.654 1.00 85.88 102 CYS A O 1
ATOM 805 N N . ALA A 1 103 ? -32.386 -8.351 60.816 1.00 84.44 103 ALA A N 1
ATOM 806 C CA . ALA A 1 103 ? -33.432 -9.344 61.089 1.00 84.44 103 ALA A CA 1
ATOM 807 C C . ALA A 1 103 ? -33.092 -10.314 62.242 1.00 84.44 103 ALA A C 1
ATOM 809 O O . ALA A 1 103 ? -33.971 -11.020 62.729 1.00 84.44 103 ALA A O 1
ATOM 810 N N . LEU A 1 104 ? -31.820 -10.381 62.649 1.00 79.19 104 LEU A N 1
ATOM 811 C CA . LEU A 1 104 ? -31.327 -11.208 63.758 1.00 79.19 104 LEU A CA 1
ATOM 812 C C . LEU A 1 104 ? -31.273 -10.462 65.106 1.00 79.19 104 LEU A C 1
ATOM 814 O O . LEU A 1 104 ? -30.966 -11.091 66.119 1.00 79.19 104 LEU A O 1
ATOM 818 N N . LYS A 1 105 ? -31.520 -9.146 65.117 1.00 54.50 105 LYS A N 1
ATOM 819 C CA . LYS A 1 105 ? -31.619 -8.311 66.324 1.00 54.50 105 LYS A CA 1
ATOM 820 C C . LYS A 1 105 ? -33.076 -8.094 66.706 1.00 54.50 105 LYS A C 1
ATOM 822 O O . LYS A 1 105 ? -33.327 -8.036 67.928 1.00 54.50 105 LYS A O 1
#

Radius of gyration: 39.19 Å; chains: 1; bounding box: 69×26×106 Å